Protein AF-A0A126PDF4-F1 (afdb_monomer)

Structure (mmCIF, N/CA/C/O backbone):
data_AF-A0A126PDF4-F1
#
_entry.id   AF-A0A126PDF4-F1
#
loop_
_atom_site.group_PDB
_atom_site.id
_atom_site.type_symbol
_atom_site.label_atom_id
_atom_site.label_alt_id
_atom_site.label_comp_id
_atom_site.label_asym_id
_atom_site.label_entity_id
_atom_site.label_seq_id
_atom_site.pdbx_PDB_ins_code
_atom_site.Cartn_x
_atom_site.Cartn_y
_atom_site.Cartn_z
_atom_site.occupancy
_atom_site.B_iso_or_equiv
_atom_site.auth_seq_id
_atom_site.auth_comp_id
_atom_site.auth_asym_id
_atom_site.auth_atom_id
_atom_site.pdbx_PDB_model_num
ATOM 1 N N . MET A 1 1 ? -33.274 36.317 20.689 1.00 48.06 1 MET A N 1
ATOM 2 C CA . MET A 1 1 ? -33.649 34.994 20.145 1.00 48.06 1 MET A CA 1
ATOM 3 C C . MET A 1 1 ? -32.397 34.370 19.563 1.00 48.06 1 MET A C 1
ATOM 5 O O . MET A 1 1 ? -31.814 34.944 18.656 1.00 48.06 1 MET A O 1
ATOM 9 N N . ALA A 1 2 ? -31.926 33.289 20.180 1.00 52.72 2 ALA A N 1
ATOM 10 C CA . ALA A 1 2 ? -30.727 32.568 19.777 1.00 52.72 2 ALA A CA 1
ATOM 11 C C . ALA A 1 2 ? -31.092 31.506 18.735 1.00 52.72 2 ALA A C 1
ATOM 13 O O . ALA A 1 2 ? -32.022 30.741 18.965 1.00 52.72 2 ALA A O 1
ATOM 14 N N . PHE A 1 3 ? -30.334 31.430 17.645 1.00 50.22 3 PHE A N 1
ATOM 15 C CA . PHE A 1 3 ? -30.225 30.218 16.839 1.00 50.22 3 PHE A CA 1
ATOM 16 C C . PHE A 1 3 ? -28.742 29.950 16.614 1.00 50.22 3 PHE A C 1
ATOM 18 O O . PHE A 1 3 ? -28.091 30.533 15.752 1.00 50.22 3 PHE A O 1
ATOM 25 N N . GLN A 1 4 ? -28.203 29.114 17.497 1.00 56.44 4 GLN A N 1
ATOM 26 C CA . GLN A 1 4 ? -26.900 28.488 17.347 1.00 56.44 4 GLN A CA 1
ATOM 27 C C . GLN A 1 4 ? -27.053 27.401 16.280 1.00 56.44 4 GLN A C 1
ATOM 29 O O . GLN A 1 4 ? -27.757 26.416 16.495 1.00 56.44 4 GLN A O 1
ATOM 34 N N . CYS A 1 5 ? -26.418 27.584 15.123 1.00 55.88 5 CYS A N 1
ATOM 35 C CA . CYS A 1 5 ? -26.204 26.491 14.181 1.00 55.88 5 CYS A CA 1
ATOM 36 C C . CYS A 1 5 ? -25.087 25.601 14.730 1.00 55.88 5 CYS A C 1
ATOM 38 O O . CYS A 1 5 ? -23.905 25.826 14.473 1.00 55.88 5 CYS A O 1
ATOM 40 N N . SER A 1 6 ? -25.474 24.601 15.514 1.00 55.12 6 SER A N 1
ATOM 41 C CA . SER A 1 6 ? -24.608 23.502 15.922 1.00 55.12 6 SER A CA 1
ATOM 42 C C . SER A 1 6 ? -24.348 22.600 14.713 1.00 55.12 6 SER A C 1
ATOM 44 O O . SER A 1 6 ? -25.135 21.701 14.427 1.00 55.12 6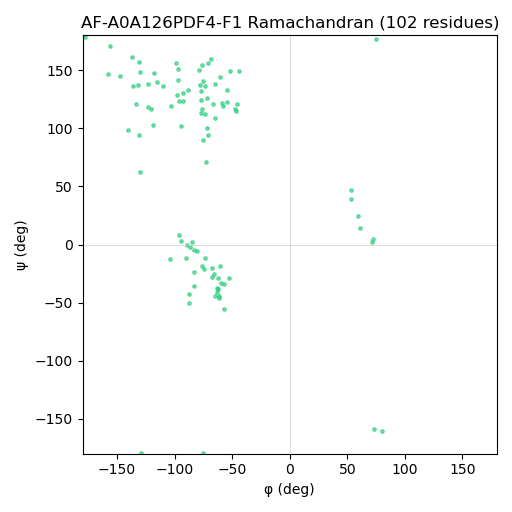 SER A O 1
ATOM 46 N N . HIS A 1 7 ? -23.249 22.828 13.990 1.00 53.94 7 HIS A N 1
ATOM 47 C CA . HIS A 1 7 ? -22.688 21.784 13.133 1.00 53.94 7 HIS A CA 1
ATOM 48 C C . HIS A 1 7 ? -22.049 20.735 14.040 1.00 53.94 7 HIS A C 1
ATOM 50 O O . HIS A 1 7 ? -20.958 20.928 14.575 1.00 53.94 7 HIS A O 1
ATOM 56 N N . ALA A 1 8 ? -22.784 19.644 14.245 1.00 49.38 8 ALA A N 1
ATOM 57 C CA . ALA A 1 8 ? -22.261 18.425 14.826 1.00 49.38 8 ALA A CA 1
ATOM 58 C C . ALA A 1 8 ? -21.042 17.957 14.018 1.00 49.38 8 ALA A C 1
ATOM 60 O O . ALA A 1 8 ? -21.057 17.945 12.785 1.00 49.38 8 ALA A O 1
ATOM 61 N N . ALA A 1 9 ? -19.985 17.614 14.748 1.00 48.56 9 ALA A N 1
ATOM 62 C CA . ALA A 1 9 ? -18.732 17.088 14.248 1.00 48.56 9 ALA A CA 1
ATOM 63 C C . ALA A 1 9 ? -18.961 15.965 13.225 1.00 48.56 9 ALA A C 1
ATOM 65 O O . ALA A 1 9 ? -19.469 14.900 13.557 1.00 48.56 9 ALA A O 1
ATOM 66 N N . SER A 1 10 ? -18.561 16.206 11.980 1.00 46.94 10 SER A N 1
ATOM 67 C CA . SER A 1 10 ? -18.133 15.131 11.090 1.00 46.94 10 SER A CA 1
ATOM 68 C C . SER A 1 10 ? -16.627 15.086 11.262 1.00 46.94 10 SER A C 1
ATOM 70 O O . SER A 1 10 ? -15.936 16.003 10.818 1.00 46.94 10 SER A O 1
ATOM 72 N N . GLU A 1 11 ? -16.143 14.121 12.036 1.00 49.78 11 GLU A N 1
ATOM 73 C CA . GLU A 1 11 ? -14.721 13.925 12.297 1.00 49.78 11 GLU A CA 1
ATOM 74 C C . GLU A 1 11 ? -13.971 13.988 10.962 1.00 49.78 11 GLU A C 1
ATOM 76 O O . GLU A 1 11 ? -14.245 13.173 10.074 1.00 49.78 11 GLU A O 1
ATOM 81 N N . PRO A 1 12 ? -13.076 14.969 10.746 1.00 54.00 12 PRO A N 1
ATOM 82 C CA . PRO A 1 12 ? -12.253 14.929 9.564 1.00 54.00 12 PRO A CA 1
ATOM 83 C C . PRO A 1 12 ? -11.382 13.688 9.727 1.00 54.00 12 PRO A C 1
ATOM 85 O O . PRO A 1 12 ? -10.479 13.659 10.565 1.00 54.00 12 PRO A O 1
ATOM 88 N N . GLY A 1 13 ? -11.663 12.658 8.921 1.00 54.69 13 GLY A N 1
ATOM 89 C CA . GLY A 1 13 ? -10.687 11.614 8.641 1.00 54.69 13 GLY A CA 1
ATOM 90 C C . GLY A 1 13 ? -9.329 12.275 8.378 1.00 54.69 13 GLY A C 1
ATOM 91 O O . GLY A 1 13 ? -9.297 13.435 7.946 1.00 54.69 13 GLY A O 1
ATOM 92 N N . PRO A 1 14 ? -8.215 11.599 8.703 1.00 56.69 14 PRO A N 1
ATOM 93 C CA . PRO A 1 14 ? -6.907 12.234 8.801 1.00 56.69 14 PRO A CA 1
ATOM 94 C C . PRO A 1 14 ? -6.670 13.148 7.595 1.00 56.69 14 PRO A C 1
ATOM 96 O O . PRO A 1 14 ? -6.784 12.716 6.447 1.00 56.69 14 PRO A O 1
ATOM 99 N N . GLN A 1 15 ? -6.443 14.441 7.860 1.00 65.00 15 GLN A N 1
ATOM 100 C CA . GLN A 1 15 ? -6.240 15.468 6.835 1.00 65.00 15 GLN A CA 1
ATOM 101 C C . GLN A 1 15 ? -4.853 15.273 6.216 1.00 65.00 15 GLN A C 1
ATOM 103 O O . GLN A 1 15 ? -3.904 16.014 6.469 1.00 65.00 15 GLN A O 1
ATOM 108 N N . CYS A 1 16 ? -4.717 14.202 5.448 1.00 68.69 16 CYS A N 1
ATOM 109 C CA . CYS A 1 16 ? -3.489 13.816 4.794 1.00 68.69 16 CYS A CA 1
ATOM 110 C C . CYS A 1 16 ? -3.278 14.708 3.569 1.00 68.69 16 CYS A C 1
ATOM 112 O O . CYS A 1 16 ? -4.121 14.755 2.676 1.00 68.69 16 CYS A O 1
ATOM 114 N N . ARG A 1 17 ? -2.128 15.384 3.481 1.00 73.62 17 ARG A N 1
ATOM 115 C CA . ARG A 1 17 ? -1.677 15.969 2.203 1.00 73.62 17 ARG A CA 1
ATOM 116 C C . ARG A 1 17 ? -1.154 14.912 1.230 1.00 73.62 17 ARG A C 1
ATOM 118 O O . ARG A 1 17 ? -1.068 15.181 0.036 1.00 73.62 17 ARG A O 1
ATOM 125 N N . ALA A 1 18 ? -0.770 13.746 1.742 1.00 77.81 18 ALA A N 1
ATOM 126 C CA . ALA A 1 18 ? -0.248 12.648 0.948 1.00 77.81 18 ALA A CA 1
ATOM 127 C C . ALA A 1 18 ? -1.372 11.963 0.159 1.00 77.81 18 ALA A C 1
ATOM 129 O O . ALA A 1 18 ? -2.453 11.707 0.687 1.00 77.81 18 ALA A O 1
ATOM 130 N N . ASN A 1 19 ? -1.101 11.667 -1.110 1.00 86.62 19 ASN A N 1
ATOM 131 C CA . ASN A 1 19 ? -2.033 11.016 -2.020 1.00 86.62 19 ASN A CA 1
ATOM 132 C C . ASN A 1 19 ? -1.390 9.737 -2.559 1.00 86.62 19 ASN A C 1
ATOM 134 O O . ASN A 1 19 ? -0.221 9.755 -2.943 1.00 86.62 19 ASN A O 1
ATOM 138 N N . ILE A 1 20 ? -2.158 8.650 -2.645 1.00 91.81 20 ILE A N 1
ATOM 139 C CA . ILE A 1 20 ? -1.702 7.375 -3.212 1.00 91.81 20 ILE A CA 1
ATOM 140 C C . ILE A 1 20 ? -1.104 7.520 -4.622 1.00 91.81 20 ILE A C 1
ATOM 142 O O . ILE A 1 20 ? -0.165 6.807 -4.965 1.00 91.81 20 ILE A O 1
ATOM 146 N N . GLN A 1 21 ? -1.551 8.510 -5.400 1.00 92.62 21 GLN A N 1
ATOM 147 C CA . GLN A 1 21 ? -0.976 8.830 -6.710 1.00 92.62 21 GLN A CA 1
ATOM 148 C C . GLN A 1 21 ? 0.516 9.195 -6.635 1.00 92.62 21 GLN A C 1
ATOM 150 O O . GLN A 1 21 ? 1.270 8.858 -7.544 1.00 92.62 21 GLN A O 1
ATOM 155 N N . THR A 1 22 ? 0.968 9.831 -5.547 1.00 92.44 22 THR A N 1
ATOM 156 C CA . THR A 1 22 ? 2.393 10.118 -5.319 1.00 92.44 22 THR A CA 1
ATOM 157 C C . THR A 1 22 ? 3.185 8.824 -5.163 1.00 92.44 22 THR A C 1
ATOM 159 O O . THR A 1 22 ? 4.219 8.671 -5.805 1.00 92.44 22 THR A O 1
ATOM 162 N N . LYS A 1 23 ? 2.667 7.853 -4.397 1.00 93.44 23 LYS A N 1
ATOM 163 C CA . LYS A 1 23 ? 3.305 6.536 -4.249 1.00 93.44 23 LYS A CA 1
ATOM 164 C C . LYS A 1 23 ? 3.369 5.789 -5.581 1.00 93.44 23 LYS A C 1
ATOM 166 O O . LYS A 1 23 ? 4.389 5.192 -5.899 1.00 93.44 23 LYS A O 1
ATOM 171 N N . ILE A 1 24 ? 2.306 5.847 -6.380 1.00 95.19 24 ILE A N 1
ATOM 172 C CA . ILE A 1 24 ? 2.281 5.226 -7.711 1.00 95.19 24 ILE A CA 1
ATOM 173 C C . ILE A 1 24 ? 3.345 5.845 -8.626 1.00 95.19 24 ILE A C 1
ATOM 175 O O . ILE A 1 24 ? 4.076 5.110 -9.285 1.00 95.19 24 ILE A O 1
ATOM 179 N N . ALA A 1 25 ? 3.489 7.172 -8.628 1.00 94.62 25 ALA A N 1
ATOM 180 C CA . ALA A 1 25 ? 4.527 7.845 -9.407 1.00 94.62 25 ALA A CA 1
ATOM 181 C C . ALA A 1 25 ? 5.947 7.445 -8.959 1.00 94.62 25 ALA A C 1
ATOM 183 O O . ALA A 1 25 ? 6.820 7.235 -9.800 1.00 94.62 25 ALA A O 1
ATOM 184 N N . GLU A 1 26 ? 6.175 7.278 -7.651 1.00 93.12 26 GLU A N 1
ATOM 185 C CA . GLU A 1 26 ? 7.443 6.758 -7.121 1.00 93.12 26 GLU A CA 1
ATOM 186 C C . GLU A 1 26 ? 7.722 5.334 -7.622 1.00 93.12 26 GLU A C 1
ATOM 188 O O . GLU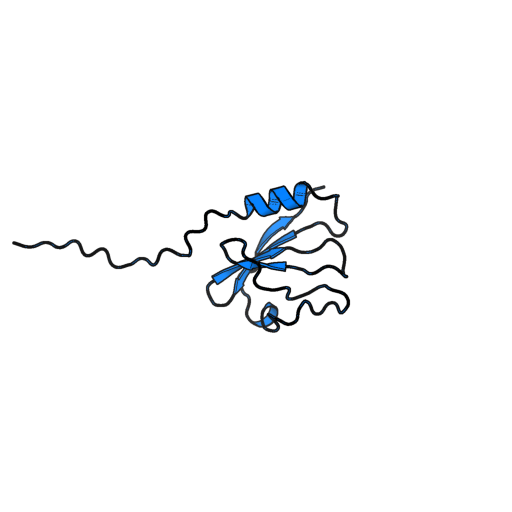 A 1 26 ? 8.822 5.059 -8.093 1.00 93.12 26 GLU A O 1
ATOM 193 N N . LEU A 1 27 ? 6.723 4.443 -7.588 1.00 93.31 27 LEU A N 1
ATOM 194 C CA . LEU A 1 27 ? 6.853 3.069 -8.090 1.00 93.31 27 LEU A CA 1
ATOM 195 C C . LEU A 1 27 ? 7.127 3.032 -9.600 1.00 93.31 27 LEU A C 1
ATOM 197 O O . LEU A 1 27 ? 7.936 2.234 -10.066 1.00 93.31 27 LEU A O 1
ATOM 201 N N . GLN A 1 28 ? 6.514 3.930 -10.371 1.00 93.75 28 GLN A N 1
ATOM 202 C CA . GLN A 1 28 ? 6.771 4.064 -11.808 1.00 93.75 28 GLN A CA 1
ATOM 203 C C . GLN A 1 28 ? 8.185 4.568 -12.121 1.00 93.75 28 GLN A C 1
ATOM 205 O O . GLN A 1 28 ? 8.723 4.252 -13.182 1.00 93.75 28 GLN A O 1
ATOM 210 N N . ALA A 1 29 ? 8.800 5.335 -11.221 1.00 94.12 29 ALA A N 1
ATOM 211 C CA . ALA A 1 29 ? 10.184 5.775 -11.371 1.00 94.12 29 ALA A CA 1
ATOM 212 C C . ALA A 1 29 ? 11.198 4.661 -11.054 1.00 94.12 29 ALA A C 1
ATOM 214 O O . ALA A 1 29 ? 12.354 4.751 -11.473 1.00 94.12 29 ALA A O 1
ATOM 215 N N . LEU A 1 30 ? 10.781 3.601 -10.352 1.00 91.12 30 LEU A N 1
ATOM 216 C CA . LEU A 1 30 ? 11.617 2.425 -10.127 1.00 91.12 30 LEU A CA 1
ATOM 217 C C . LEU A 1 30 ? 11.790 1.609 -11.422 1.00 91.12 30 LEU A C 1
ATOM 219 O O . LEU A 1 30 ? 10.932 1.659 -12.319 1.00 91.12 30 LEU A O 1
ATOM 223 N N . PRO A 1 31 ? 12.880 0.822 -11.524 1.00 91.12 31 PRO A N 1
ATOM 224 C CA . PRO A 1 31 ? 13.029 -0.183 -12.570 1.00 91.12 31 PRO A CA 1
ATOM 225 C C . PRO A 1 31 ? 11.811 -1.106 -12.635 1.00 91.12 31 PRO A C 1
ATOM 227 O O . PRO A 1 31 ? 11.179 -1.377 -11.616 1.00 91.12 31 PRO A O 1
ATOM 230 N N . LYS A 1 32 ? 11.495 -1.614 -13.830 1.00 90.44 32 LYS A N 1
ATOM 231 C CA . LYS A 1 32 ? 10.387 -2.556 -14.018 1.00 90.44 32 LYS A CA 1
ATOM 232 C C . LYS A 1 32 ? 10.542 -3.757 -13.077 1.00 90.44 32 LYS A C 1
ATOM 234 O O . LYS A 1 32 ? 11.546 -4.465 -13.134 1.00 90.44 32 LYS A O 1
ATOM 239 N N . GLY A 1 33 ? 9.529 -3.983 -12.244 1.00 87.06 33 GLY A N 1
ATOM 240 C CA . GLY A 1 33 ? 9.456 -5.133 -11.351 1.00 87.06 33 GLY A CA 1
ATOM 241 C C . GLY A 1 33 ? 9.020 -6.412 -12.069 1.00 87.06 33 GLY A C 1
ATOM 242 O O . GLY A 1 33 ? 8.253 -6.360 -13.032 1.00 87.06 33 GLY A O 1
ATOM 243 N N . ASN A 1 34 ? 9.485 -7.566 -11.584 1.00 87.00 34 ASN A N 1
ATOM 244 C CA . ASN A 1 34 ? 8.940 -8.872 -11.948 1.00 87.00 34 ASN A CA 1
ATOM 245 C C . ASN A 1 34 ? 8.891 -9.789 -10.706 1.00 87.00 34 ASN A C 1
ATOM 247 O O . ASN A 1 34 ? 9.919 -10.384 -10.382 1.00 87.00 34 ASN A O 1
ATOM 251 N N . PRO A 1 35 ? 7.733 -9.928 -10.031 1.00 87.88 35 PRO A N 1
ATOM 252 C CA . PRO A 1 35 ? 6.398 -9.479 -10.449 1.00 87.88 35 PRO A CA 1
ATOM 253 C C . PRO A 1 35 ? 6.218 -7.951 -10.488 1.00 87.88 35 PRO A C 1
ATOM 255 O O . PRO A 1 35 ? 6.982 -7.195 -9.889 1.00 87.88 35 PRO A O 1
ATOM 258 N N . ALA A 1 36 ? 5.209 -7.50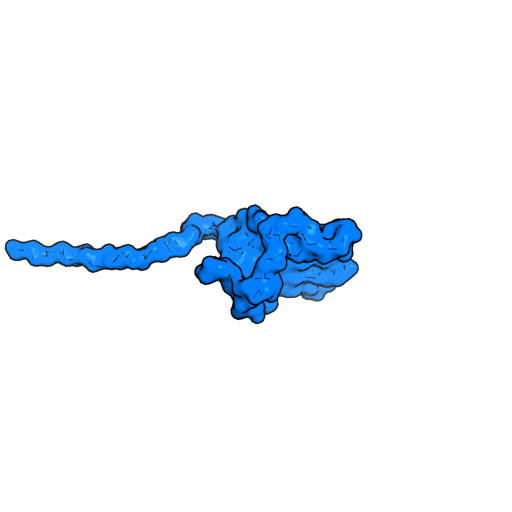0 -11.241 1.00 93.38 36 ALA A N 1
ATOM 259 C CA . ALA A 1 36 ? 4.853 -6.086 -11.344 1.00 93.38 36 ALA A CA 1
ATOM 260 C C . ALA A 1 36 ? 4.454 -5.519 -9.973 1.00 93.38 36 ALA A C 1
ATOM 262 O O . ALA A 1 36 ? 3.805 -6.206 -9.183 1.00 93.38 36 ALA A O 1
ATOM 263 N N . TYR A 1 37 ? 4.799 -4.256 -9.716 1.00 94.94 37 TYR A N 1
ATOM 264 C CA . TYR A 1 37 ? 4.348 -3.565 -8.511 1.00 94.94 37 TYR A CA 1
ATOM 265 C C . TYR A 1 37 ? 2.830 -3.399 -8.532 1.00 94.94 37 TYR A C 1
ATOM 267 O O . TYR A 1 37 ? 2.241 -3.038 -9.553 1.00 94.94 37 TYR A O 1
ATOM 275 N N . GLU A 1 38 ? 2.198 -3.617 -7.389 1.00 96.25 38 GLU A N 1
ATOM 276 C CA . GLU A 1 38 ? 0.766 -3.445 -7.208 1.00 96.25 38 GLU A CA 1
ATOM 277 C C . GLU A 1 38 ? 0.494 -2.596 -5.977 1.00 96.25 38 GLU A C 1
ATOM 279 O O . GLU A 1 38 ? 1.216 -2.634 -4.981 1.00 96.25 38 GLU A O 1
ATOM 284 N N . VAL A 1 39 ? -0.594 -1.843 -6.048 1.00 97.06 39 VAL A N 1
ATOM 285 C CA . VAL A 1 39 ? -1.149 -1.089 -4.936 1.00 97.06 39 VAL A CA 1
ATOM 286 C C . VAL A 1 39 ? -2.558 -1.602 -4.712 1.00 97.06 39 VAL A C 1
ATOM 288 O O . VAL A 1 39 ? -3.441 -1.464 -5.564 1.00 97.06 39 VAL A O 1
ATOM 291 N N . TRP A 1 40 ? -2.768 -2.182 -3.542 1.00 97.50 40 TRP A N 1
ATOM 292 C CA . TRP A 1 40 ? -4.045 -2.707 -3.098 1.00 97.50 40 TRP A CA 1
ATOM 293 C C . TRP A 1 40 ? -4.587 -1.839 -1.972 1.00 97.50 40 TRP A C 1
ATOM 295 O O . TRP A 1 40 ? -3.859 -1.475 -1.057 1.00 97.50 40 TRP A O 1
ATOM 305 N N . GLN A 1 41 ? -5.870 -1.519 -2.016 1.00 97.00 41 GLN A N 1
ATOM 306 C CA . GLN A 1 41 ? -6.583 -0.872 -0.926 1.00 97.00 41 GLN A CA 1
ATOM 307 C C . GLN A 1 41 ? -7.309 -1.925 -0.098 1.00 97.00 41 GLN A C 1
ATOM 309 O O . GLN A 1 41 ? -7.877 -2.866 -0.652 1.00 97.00 41 GLN A O 1
ATOM 314 N N . TYR A 1 42 ? -7.312 -1.726 1.214 1.00 97.06 42 TYR A N 1
ATOM 315 C CA . TYR A 1 42 ? -8.092 -2.505 2.165 1.00 97.06 42 TYR A CA 1
ATOM 316 C C . TYR A 1 42 ? -8.732 -1.575 3.195 1.00 97.06 42 TYR A C 1
ATOM 318 O O . TYR A 1 42 ? -8.263 -0.455 3.423 1.00 97.06 42 TYR A O 1
ATOM 326 N N . THR A 1 43 ? -9.751 -2.084 3.873 1.00 96.00 43 THR A N 1
ATOM 327 C CA . THR A 1 43 ? -10.196 -1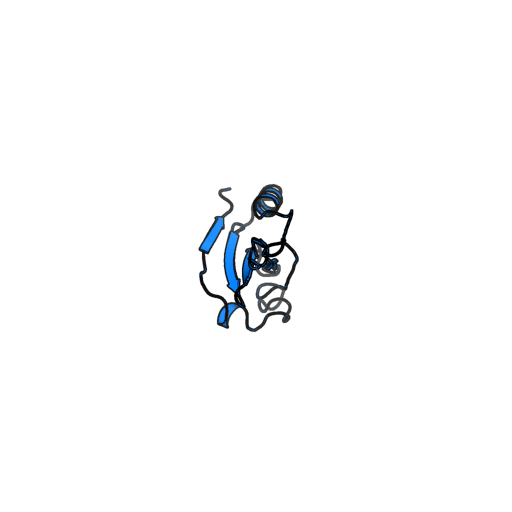.571 5.168 1.00 96.00 43 THR A CA 1
ATOM 328 C C . THR A 1 43 ? -9.559 -2.430 6.254 1.00 96.00 43 THR A C 1
ATOM 330 O O . THR A 1 43 ? -9.715 -3.647 6.255 1.00 96.00 43 THR A O 1
ATOM 333 N N . PHE A 1 44 ? -8.818 -1.833 7.182 1.00 95.25 44 PHE A N 1
ATOM 334 C CA . PHE A 1 44 ? -8.221 -2.524 8.323 1.00 95.25 44 PHE A CA 1
ATOM 335 C C . PHE A 1 44 ? -8.477 -1.703 9.582 1.00 95.25 44 PHE A C 1
ATOM 337 O O . PHE A 1 44 ? -8.075 -0.545 9.649 1.00 95.25 44 PHE A O 1
ATOM 344 N N . ARG A 1 45 ? -9.152 -2.299 10.576 1.00 92.38 45 ARG A N 1
ATOM 345 C CA . ARG A 1 45 ? -9.568 -1.611 11.818 1.00 92.38 45 ARG A CA 1
ATOM 346 C C . ARG A 1 45 ? -10.360 -0.324 11.540 1.00 92.38 45 ARG A C 1
ATOM 348 O O . ARG A 1 45 ? -10.031 0.728 12.076 1.00 92.38 45 ARG A O 1
ATOM 355 N N . ASP A 1 46 ? -11.334 -0.413 10.632 1.00 90.94 46 ASP A N 1
ATOM 356 C CA . ASP A 1 46 ? -12.179 0.711 10.192 1.00 90.94 46 ASP A CA 1
ATOM 357 C C . ASP A 1 46 ? -11.407 1.876 9.540 1.00 90.94 46 ASP A C 1
ATOM 359 O O . ASP A 1 46 ? -11.941 2.965 9.331 1.00 90.94 46 ASP A O 1
ATOM 363 N N . GLN A 1 47 ? -10.144 1.648 9.166 1.00 91.69 47 GLN A N 1
ATOM 364 C CA . GLN A 1 47 ? -9.307 2.620 8.478 1.00 91.69 47 GLN A CA 1
ATOM 365 C C . GLN A 1 47 ? -8.947 2.132 7.081 1.00 91.69 47 GLN A C 1
ATOM 367 O O . GLN A 1 47 ? -8.623 0.965 6.859 1.00 91.69 47 GLN A O 1
ATOM 372 N N . LYS A 1 48 ? -8.956 3.060 6.126 1.00 93.81 48 LYS A N 1
ATOM 373 C CA . LYS A 1 48 ? -8.457 2.804 4.778 1.00 93.81 48 LYS A CA 1
ATOM 374 C C . LYS A 1 48 ? -6.934 2.703 4.805 1.00 93.81 48 LYS A C 1
ATOM 376 O O . LYS A 1 48 ? -6.261 3.636 5.248 1.00 93.81 48 LYS A O 1
ATOM 381 N N . VAL A 1 49 ? -6.410 1.601 4.285 1.00 95.81 49 VAL A N 1
ATOM 382 C CA . VAL A 1 49 ? -4.974 1.317 4.198 1.00 95.81 49 VAL A CA 1
ATOM 383 C C . VAL A 1 49 ? -4.603 0.866 2.789 1.00 95.81 49 VAL A C 1
ATOM 385 O O . VAL A 1 49 ? -5.446 0.372 2.036 1.00 95.81 49 VAL A O 1
ATOM 388 N N . TYR A 1 50 ? -3.334 1.037 2.436 1.00 97.00 50 TYR A N 1
ATOM 389 C CA . TYR A 1 50 ? -2.788 0.696 1.129 1.00 97.00 50 TYR A CA 1
ATOM 390 C C . TYR A 1 50 ? -1.620 -0.273 1.283 1.00 97.00 50 TYR A C 1
ATOM 392 O O . TYR A 1 50 ? -0.615 0.063 1.897 1.00 97.00 50 TYR A O 1
ATOM 400 N N . LEU A 1 51 ? -1.738 -1.471 0.723 1.00 97.12 51 LEU A N 1
ATOM 401 C CA . LEU A 1 51 ? -0.650 -2.437 0.629 1.00 97.12 51 LEU A CA 1
ATOM 402 C C . LEU A 1 51 ? 0.068 -2.246 -0.706 1.00 97.12 51 LEU A C 1
ATOM 404 O O . LEU A 1 51 ? -0.557 -2.332 -1.764 1.00 97.12 51 LEU A O 1
ATOM 408 N N . VAL A 1 52 ? 1.372 -2.011 -0.651 1.00 96.31 52 VAL A N 1
ATOM 409 C CA . VAL A 1 52 ? 2.243 -1.955 -1.826 1.00 96.31 52 VAL A CA 1
ATOM 410 C C . VAL A 1 52 ? 3.032 -3.253 -1.897 1.00 96.31 52 VAL A C 1
ATOM 412 O O . VAL A 1 52 ? 3.785 -3.56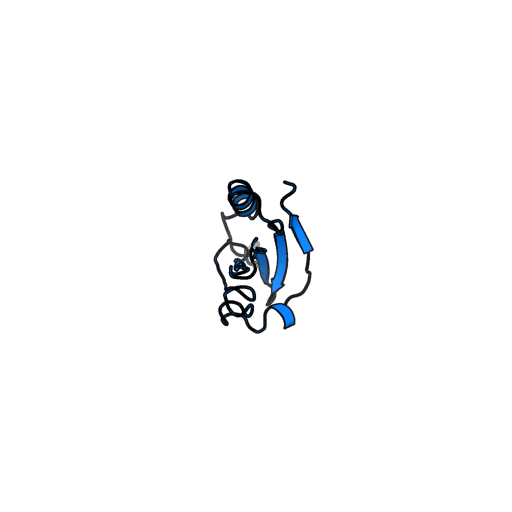5 -0.971 1.00 96.31 52 VAL A O 1
ATOM 415 N N . THR A 1 53 ? 2.853 -4.009 -2.978 1.00 93.69 53 THR A N 1
ATOM 416 C CA . THR A 1 53 ? 3.597 -5.255 -3.195 1.00 93.69 53 THR A CA 1
ATOM 417 C C . THR A 1 53 ? 5.021 -4.957 -3.645 1.00 93.69 53 THR A C 1
ATOM 419 O O . THR A 1 53 ? 5.310 -3.899 -4.215 1.00 93.69 53 THR A O 1
ATOM 422 N N . ALA A 1 54 ? 5.927 -5.894 -3.382 1.00 87.25 54 ALA A N 1
ATOM 423 C CA . ALA A 1 54 ? 7.302 -5.804 -3.841 1.00 87.25 54 ALA A CA 1
ATOM 424 C C . ALA A 1 54 ? 7.524 -6.644 -5.104 1.00 87.25 54 ALA A C 1
ATOM 426 O O . ALA A 1 54 ? 6.824 -7.620 -5.365 1.00 87.25 54 ALA A O 1
ATOM 427 N N . SER A 1 55 ? 8.543 -6.278 -5.878 1.00 84.81 55 SER A N 1
ATOM 428 C CA . SER A 1 55 ? 8.928 -6.988 -7.100 1.00 84.81 55 SER A CA 1
ATOM 429 C C . SER A 1 55 ? 9.848 -8.185 -6.857 1.00 84.81 55 SER A C 1
ATOM 431 O O . SER A 1 55 ? 10.265 -8.825 -7.816 1.00 84.81 55 SER A O 1
ATOM 433 N N . CYS A 1 56 ? 10.180 -8.496 -5.601 1.00 80.56 56 CYS A N 1
ATOM 434 C CA . CYS A 1 56 ? 10.966 -9.668 -5.229 1.00 80.56 56 CYS A CA 1
ATOM 435 C C . CYS A 1 56 ? 10.527 -10.203 -3.860 1.00 80.56 56 CYS A C 1
ATOM 437 O O . CYS A 1 56 ? 10.168 -9.427 -2.975 1.00 80.56 56 CYS A O 1
ATOM 439 N N . CYS A 1 57 ? 10.555 -11.524 -3.688 1.00 71.06 57 CYS A N 1
ATOM 440 C CA . CYS A 1 57 ? 9.999 -12.220 -2.521 1.00 71.06 57 CYS A CA 1
ATOM 441 C C . CYS A 1 57 ? 10.735 -11.910 -1.202 1.00 71.06 57 CYS A C 1
ATOM 443 O O . CYS A 1 57 ? 10.153 -12.032 -0.130 1.00 71.06 57 CYS A O 1
ATOM 445 N N . ASP A 1 58 ? 12.007 -11.520 -1.281 1.00 81.62 58 ASP A N 1
ATOM 446 C CA . ASP A 1 58 ? 12.868 -11.123 -0.160 1.00 81.62 58 ASP A CA 1
ATOM 447 C C . ASP A 1 58 ? 12.685 -9.654 0.257 1.00 81.62 58 ASP A C 1
ATOM 449 O O . ASP A 1 58 ? 13.255 -9.219 1.258 1.00 81.62 58 ASP A O 1
ATOM 453 N N . GLN A 1 59 ? 11.869 -8.891 -0.474 1.00 90.50 59 GLN A N 1
ATOM 454 C CA . GLN A 1 59 ? 11.500 -7.522 -0.128 1.00 90.50 59 GLN A CA 1
ATOM 455 C C . GLN A 1 59 ? 10.150 -7.492 0.584 1.00 90.50 59 GLN A C 1
ATOM 457 O O . GLN A 1 59 ? 9.292 -8.344 0.373 1.00 90.50 59 GLN A O 1
ATOM 462 N N . TYR A 1 60 ? 9.966 -6.504 1.453 1.00 93.62 60 TYR A N 1
ATOM 463 C CA . TYR A 1 60 ? 8.741 -6.356 2.226 1.00 93.62 60 TYR A CA 1
ATOM 464 C C . TYR A 1 60 ? 7.594 -5.782 1.395 1.00 93.62 60 TYR A C 1
ATOM 466 O O . TYR A 1 60 ? 7.733 -4.728 0.771 1.00 93.62 60 TYR A O 1
ATOM 474 N N . GLU A 1 61 ? 6.426 -6.417 1.478 1.00 94.00 61 GLU A N 1
ATOM 475 C CA . GLU A 1 61 ? 5.171 -5.804 1.049 1.00 94.00 61 GLU A CA 1
ATOM 476 C C . GLU A 1 61 ? 4.749 -4.815 2.130 1.00 94.00 61 GLU A C 1
A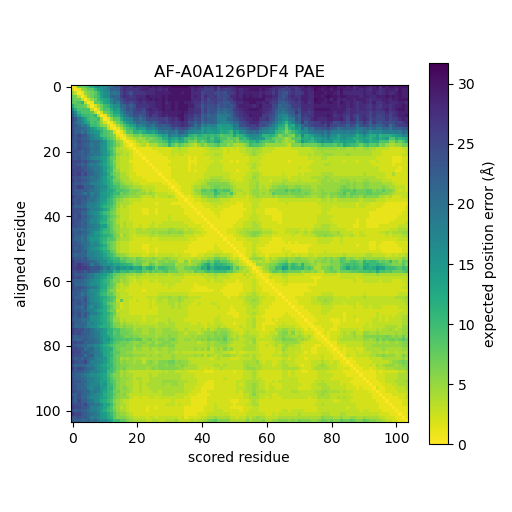TOM 478 O O . GLU A 1 61 ? 4.475 -5.209 3.261 1.00 94.00 61 GLU A O 1
ATOM 483 N N . THR A 1 62 ? 4.756 -3.520 1.822 1.00 95.69 62 THR A N 1
ATOM 484 C CA . THR A 1 62 ? 4.613 -2.480 2.848 1.00 95.69 62 THR A CA 1
ATOM 485 C C . THR A 1 62 ? 3.175 -1.993 2.922 1.00 95.69 62 THR A C 1
ATOM 487 O O . THR A 1 62 ? 2.582 -1.606 1.914 1.00 95.69 62 THR A O 1
ATOM 490 N N . LEU A 1 63 ? 2.619 -1.989 4.131 1.00 96.38 63 LEU A N 1
ATOM 491 C CA . LEU A 1 63 ? 1.303 -1.453 4.435 1.00 96.38 63 LEU A CA 1
ATOM 492 C C . LEU A 1 63 ? 1.416 0.003 4.876 1.00 96.38 63 LEU A C 1
ATOM 494 O O . LEU A 1 63 ? 2.172 0.341 5.789 1.00 96.38 63 LEU A O 1
ATOM 498 N N . TYR A 1 64 ? 0.605 0.846 4.258 1.00 95.69 64 TYR A N 1
ATOM 499 C CA . TYR A 1 64 ? 0.523 2.268 4.520 1.00 95.69 64 TYR A CA 1
ATOM 500 C C . TYR A 1 64 ? -0.863 2.654 5.027 1.00 95.69 64 TYR A C 1
ATOM 502 O O . TYR A 1 64 ? -1.866 2.075 4.610 1.00 95.69 64 TYR A O 1
ATOM 510 N N . ASP A 1 65 ? -0.937 3.663 5.886 1.00 93.62 65 ASP A N 1
ATOM 511 C CA . ASP A 1 65 ? -2.211 4.299 6.222 1.00 93.62 65 ASP A CA 1
ATOM 512 C C . ASP A 1 65 ? -2.708 5.225 5.090 1.00 93.62 65 ASP A C 1
ATOM 514 O O . ASP A 1 65 ? -2.068 5.398 4.046 1.00 93.62 65 ASP A O 1
ATOM 518 N N . ALA A 1 66 ? -3.861 5.863 5.303 1.00 90.44 66 ALA A N 1
ATOM 519 C CA . ALA A 1 66 ? -4.423 6.839 4.368 1.00 90.44 66 ALA A CA 1
ATOM 520 C C . ALA A 1 66 ? -3.516 8.064 4.110 1.00 90.44 66 ALA A C 1
ATOM 522 O O . ALA A 1 66 ? -3.707 8.758 3.113 1.00 90.44 66 ALA A O 1
ATOM 523 N N . CYS A 1 67 ? -2.542 8.319 4.986 1.00 91.19 67 CYS A N 1
ATOM 524 C CA . CYS A 1 67 ? -1.549 9.387 4.895 1.00 91.19 67 CYS A CA 1
ATOM 525 C C . CYS A 1 67 ? -0.216 8.924 4.288 1.00 91.19 67 CYS A C 1
ATOM 527 O O . CYS A 1 67 ? 0.739 9.698 4.284 1.00 91.19 67 CYS A O 1
ATOM 529 N N . LEU A 1 68 ? -0.137 7.701 3.758 1.00 92.62 68 LEU A N 1
ATOM 530 C CA . LEU A 1 68 ? 1.105 7.091 3.280 1.00 92.62 68 LEU A CA 1
ATOM 531 C C . LEU A 1 68 ? 2.199 6.960 4.355 1.00 92.62 68 LEU A C 1
ATOM 533 O O . LEU A 1 68 ? 3.380 6.851 4.017 1.00 92.62 68 LEU A O 1
ATOM 537 N N . ASN A 1 69 ? 1.834 6.912 5.640 1.00 93.25 69 ASN A N 1
ATOM 538 C CA . ASN A 1 69 ? 2.767 6.509 6.688 1.00 93.25 69 ASN A CA 1
ATOM 539 C C . ASN A 1 69 ? 2.901 4.990 6.688 1.00 93.25 69 ASN A C 1
ATOM 541 O O . ASN A 1 69 ? 1.901 4.277 6.601 1.00 93.25 69 ASN A O 1
ATOM 545 N N . VAL A 1 70 ? 4.130 4.492 6.824 1.00 94.50 70 VAL A N 1
ATOM 546 C CA . VAL A 1 70 ? 4.384 3.054 6.959 1.00 94.50 70 VAL A CA 1
ATOM 547 C C . VAL A 1 70 ? 3.804 2.567 8.284 1.00 94.50 70 VAL A C 1
ATOM 549 O O . VAL A 1 70 ? 4.215 3.022 9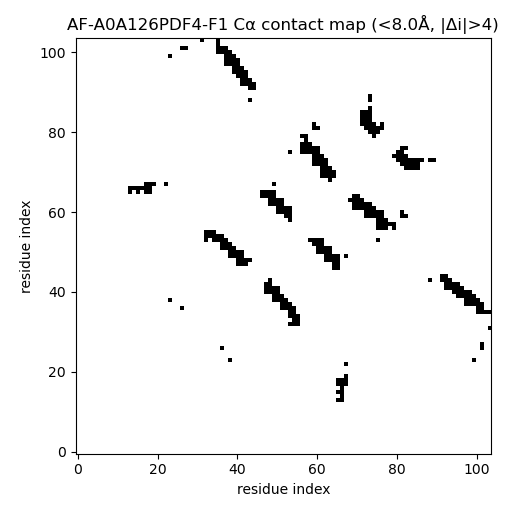.351 1.00 94.50 70 VAL A O 1
ATOM 552 N N . LEU A 1 71 ? 2.878 1.616 8.213 1.00 94.56 71 LEU A N 1
ATOM 553 C CA . LEU A 1 71 ? 2.340 0.926 9.381 1.00 94.56 71 LEU A CA 1
ATOM 554 C C . LEU A 1 71 ? 3.208 -0.284 9.739 1.00 94.56 71 LEU A C 1
ATOM 556 O O . LEU A 1 71 ? 3.596 -0.454 10.897 1.00 94.56 71 LEU A O 1
ATOM 560 N N . CYS A 1 72 ? 3.495 -1.126 8.744 1.00 95.81 72 CYS A N 1
ATOM 561 C CA . CYS A 1 72 ? 4.176 -2.413 8.897 1.00 95.81 72 CYS A CA 1
ATOM 562 C C . CYS A 1 72 ? 4.383 -3.091 7.539 1.00 95.81 72 CYS A C 1
ATOM 564 O O . CYS A 1 72 ? 3.906 -2.599 6.517 1.00 95.81 72 CYS A O 1
ATOM 566 N N . ALA A 1 73 ? 5.018 -4.257 7.546 1.00 95.88 73 ALA A N 1
ATOM 567 C CA . ALA A 1 73 ? 5.072 -5.173 6.418 1.00 95.88 73 ALA A CA 1
ATOM 568 C C . ALA A 1 73 ? 4.418 -6.510 6.793 1.00 95.88 73 ALA A C 1
ATOM 570 O O . ALA A 1 73 ? 5.032 -7.296 7.510 1.00 95.88 73 ALA A O 1
ATOM 571 N N . PRO A 1 74 ? 3.180 -6.801 6.358 1.00 94.06 74 PRO A N 1
ATOM 572 C CA . PRO A 1 74 ? 2.512 -8.053 6.716 1.00 94.06 74 PRO A CA 1
ATOM 573 C C . PRO A 1 74 ? 3.069 -9.291 5.989 1.00 94.06 74 PRO A C 1
ATOM 575 O O . PRO A 1 74 ? 2.715 -10.408 6.354 1.00 94.06 74 PRO A O 1
ATOM 578 N N . SER A 1 75 ? 3.901 -9.109 4.958 1.00 92.06 75 SER A N 1
ATOM 579 C CA . SER A 1 75 ? 4.420 -10.175 4.094 1.00 92.06 75 SER A CA 1
ATOM 580 C C . SER A 1 75 ? 5.742 -9.761 3.434 1.00 92.06 75 SER A C 1
ATOM 582 O O . SER A 1 75 ? 6.177 -8.606 3.528 1.00 92.06 75 SER A O 1
ATOM 584 N N . GLY A 1 76 ? 6.396 -10.721 2.785 1.00 90.19 76 GLY A N 1
ATOM 585 C CA . GLY A 1 76 ? 7.704 -10.558 2.163 1.00 90.19 76 GLY A CA 1
ATOM 586 C C . GLY A 1 76 ? 8.850 -10.650 3.169 1.00 90.19 76 GLY A C 1
ATOM 587 O O . GLY A 1 76 ? 8.695 -11.190 4.270 1.00 90.19 76 GLY A O 1
ATOM 588 N N . GLY A 1 77 ? 10.017 -10.133 2.793 1.00 89.06 77 GLY A N 1
ATOM 589 C CA . GLY A 1 77 ? 11.242 -10.307 3.575 1.00 89.06 77 GLY A CA 1
ATOM 590 C C . GLY A 1 77 ? 11.835 -11.713 3.441 1.00 89.06 77 GLY A C 1
ATOM 591 O O . GLY A 1 77 ? 11.260 -12.599 2.816 1.00 89.06 77 GLY A O 1
ATOM 592 N N . LEU A 1 78 ? 12.990 -11.951 4.070 1.00 87.56 78 LEU A N 1
ATOM 593 C CA . LEU A 1 78 ? 13.736 -13.213 3.927 1.00 87.56 78 LEU A CA 1
ATOM 594 C C . LEU A 1 78 ? 12.932 -14.467 4.310 1.00 87.56 78 LEU A C 1
ATOM 596 O O . LEU A 1 78 ? 13.133 -15.527 3.725 1.00 87.56 78 LEU A O 1
ATOM 600 N N . SER A 1 79 ? 12.039 -14.361 5.298 1.00 88.81 79 SER A N 1
ATOM 601 C CA . SER A 1 79 ? 11.173 -15.464 5.734 1.00 88.81 79 SER A CA 1
ATOM 602 C C . SER A 1 79 ? 9.832 -15.519 4.996 1.00 88.81 79 SER A C 1
ATOM 604 O O . SER A 1 79 ? 9.093 -16.487 5.170 1.00 88.81 79 SER A O 1
ATOM 606 N N . GLY A 1 80 ? 9.479 -14.480 4.230 1.00 87.81 80 GLY A N 1
ATOM 607 C CA . GLY A 1 80 ? 8.147 -14.294 3.650 1.00 87.81 80 GLY A CA 1
ATOM 608 C C . GLY A 1 80 ? 7.052 -13.922 4.661 1.00 87.81 80 GLY A C 1
ATOM 609 O O . GLY A 1 80 ? 5.894 -13.796 4.276 1.00 87.81 80 GLY A O 1
ATOM 610 N N . GLN A 1 81 ? 7.384 -13.757 5.946 1.00 89.62 81 GLN A N 1
ATOM 611 C CA . GLN A 1 81 ? 6.416 -13.485 7.022 1.00 89.62 81 GLN A CA 1
ATOM 612 C C . GLN A 1 81 ? 6.243 -11.991 7.326 1.00 89.62 81 GLN A C 1
ATOM 614 O O . GLN A 1 81 ? 5.529 -11.629 8.263 1.00 89.62 81 GLN A O 1
ATOM 619 N N . GLY A 1 82 ? 6.910 -11.122 6.564 1.00 92.25 82 GLY A N 1
ATOM 620 C CA . GLY A 1 82 ? 6.918 -9.697 6.836 1.00 92.25 82 GLY A CA 1
ATOM 621 C C . GLY A 1 82 ? 7.765 -9.323 8.056 1.00 92.25 82 GLY A C 1
ATOM 622 O O . GLY A 1 82 ? 8.659 -10.058 8.474 1.00 92.25 82 GLY A O 1
ATOM 623 N N . ASP A 1 83 ? 7.493 -8.151 8.624 1.00 93.12 83 ASP A N 1
ATOM 624 C CA . ASP A 1 83 ? 8.230 -7.578 9.758 1.00 93.12 83 ASP A CA 1
ATOM 625 C C . ASP A 1 83 ? 7.669 -7.980 11.135 1.00 93.12 83 ASP A C 1
ATOM 627 O O . ASP A 1 83 ? 8.184 -7.553 12.170 1.00 93.12 83 ASP A O 1
ATOM 631 N N . GLY A 1 84 ? 6.591 -8.771 11.162 1.00 92.25 84 GLY A N 1
ATOM 632 C CA . GLY A 1 84 ? 5.939 -9.243 12.384 1.00 92.25 84 GLY A CA 1
ATOM 633 C C . GLY A 1 84 ? 5.140 -8.184 13.156 1.00 92.25 84 GLY A C 1
ATOM 634 O O . GLY A 1 84 ? 4.621 -8.488 14.229 1.00 92.25 84 GLY A O 1
ATOM 635 N N . ARG A 1 85 ? 4.994 -6.953 12.645 1.00 94.81 85 ARG A N 1
ATOM 636 C CA . ARG A 1 85 ? 4.276 -5.868 13.349 1.00 94.81 85 ARG A CA 1
ATOM 637 C C . ARG A 1 85 ? 2.760 -5.926 13.158 1.00 94.81 85 ARG A C 1
ATOM 639 O O . ARG A 1 85 ? 2.021 -5.417 13.999 1.00 94.81 85 ARG A O 1
ATOM 646 N N . CYS A 1 86 ? 2.295 -6.553 12.077 1.00 93.06 86 CYS A N 1
ATOM 647 C CA . CYS A 1 86 ? 0.872 -6.683 11.744 1.00 93.06 86 CYS A CA 1
ATOM 648 C C . CYS A 1 86 ? 0.461 -8.131 11.420 1.00 93.06 86 CYS A C 1
ATOM 650 O O . CYS A 1 86 ? -0.021 -8.392 10.316 1.00 93.06 86 CYS A O 1
ATOM 652 N N . PRO A 1 87 ? 0.585 -9.075 12.372 1.00 91.31 87 PRO A N 1
ATOM 653 C CA . PRO A 1 87 ? 0.257 -10.486 12.128 1.00 91.31 87 PRO A CA 1
ATOM 654 C C . PRO A 1 87 ? -1.223 -10.700 11.776 1.00 91.31 87 PRO A C 1
ATOM 656 O O . PRO A 1 87 ? -1.577 -11.589 11.009 1.00 91.31 87 PRO A O 1
ATOM 659 N N . GLU A 1 88 ? -2.097 -9.832 12.285 1.00 92.81 88 GLU A N 1
ATOM 660 C CA . GLU A 1 88 ? -3.544 -9.938 12.098 1.00 92.81 88 GLU A CA 1
ATOM 661 C C . GLU A 1 88 ? -4.051 -9.281 10.803 1.00 92.81 88 GLU A C 1
ATOM 663 O O . GLU A 1 88 ? -5.255 -9.308 10.545 1.00 92.81 88 GLU A O 1
ATOM 668 N N . PHE A 1 89 ? -3.178 -8.656 9.999 1.00 95.31 89 PHE A N 1
ATOM 669 C CA . PHE A 1 89 ? -3.596 -7.846 8.850 1.00 95.31 89 PHE A CA 1
ATOM 670 C C . PHE A 1 89 ? -4.449 -8.635 7.855 1.00 95.31 89 PHE A C 1
ATOM 672 O O . PHE A 1 89 ? -5.585 -8.252 7.585 1.00 95.31 89 PHE A O 1
ATOM 679 N N . TYR A 1 90 ? -3.954 -9.769 7.357 1.00 93.50 90 TYR A N 1
ATOM 680 C CA . TYR A 1 90 ? -4.697 -10.576 6.383 1.00 93.50 90 TYR A CA 1
ATOM 681 C C . TYR A 1 90 ? -5.961 -11.223 6.964 1.00 93.50 90 TYR A C 1
ATOM 683 O O . TYR A 1 90 ? -6.858 -11.578 6.208 1.00 93.50 90 TYR A O 1
ATOM 691 N N . ARG A 1 91 ? -6.057 -11.365 8.294 1.00 95.19 91 ARG A N 1
ATOM 692 C CA . ARG A 1 91 ? -7.236 -11.936 8.960 1.00 95.19 91 ARG A CA 1
ATOM 693 C C . ARG A 1 91 ? -8.346 -10.907 9.175 1.00 95.19 91 ARG A C 1
ATOM 695 O O . ARG A 1 91 ? -9.517 -11.265 9.138 1.00 95.19 91 ARG A O 1
ATOM 702 N N . LEU A 1 92 ? -7.977 -9.660 9.465 1.00 95.88 92 LEU A N 1
ATOM 703 C CA . LEU A 1 92 ? -8.914 -8.595 9.838 1.00 95.88 92 LEU A CA 1
ATOM 704 C C . LEU A 1 92 ? -9.181 -7.584 8.719 1.00 95.88 92 LEU A C 1
ATOM 706 O O . LEU A 1 92 ? -10.081 -6.762 8.868 1.00 95.88 92 LEU A O 1
ATOM 710 N N . SER A 1 93 ? -8.389 -7.587 7.646 1.00 95.88 93 SER A N 1
ATOM 711 C CA . SER A 1 93 ?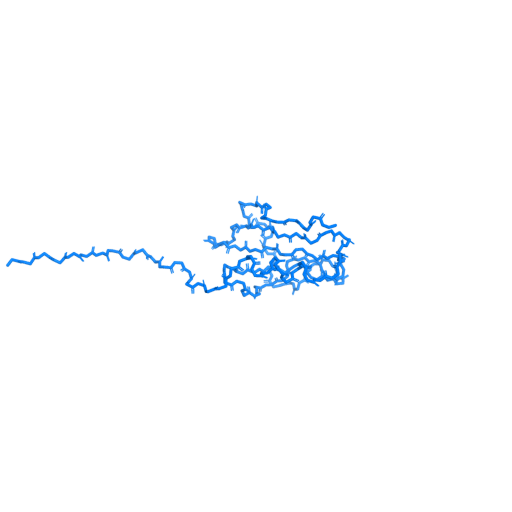 -8.606 -6.680 6.521 1.00 95.88 93 SER A CA 1
ATOM 712 C C . SER A 1 93 ? -9.788 -7.119 5.655 1.00 95.88 93 SER A C 1
ATOM 714 O O . SER A 1 93 ? -9.990 -8.303 5.386 1.00 95.88 93 SER A O 1
ATOM 716 N N . THR A 1 94 ? -10.567 -6.144 5.200 1.00 96.69 94 THR A N 1
ATOM 717 C CA . THR A 1 94 ? -11.736 -6.316 4.330 1.00 96.69 94 THR A CA 1
ATOM 718 C C . THR A 1 94 ? -11.648 -5.374 3.131 1.00 96.69 94 THR A C 1
ATOM 720 O O . THR A 1 94 ? -10.663 -4.652 2.967 1.00 96.69 94 THR A O 1
ATOM 723 N N . ASP A 1 95 ? -12.659 -5.409 2.256 1.00 95.38 95 ASP A N 1
ATOM 724 C CA . ASP A 1 95 ? -12.817 -4.471 1.133 1.00 95.38 95 ASP A CA 1
ATOM 725 C C . ASP A 1 95 ? -11.585 -4.370 0.225 1.00 95.38 95 ASP A C 1
ATOM 727 O O . ASP A 1 95 ? -11.208 -3.294 -0.241 1.00 95.38 95 ASP A O 1
ATOM 731 N N . ARG A 1 96 ? -10.940 -5.517 -0.020 1.00 96.06 96 ARG A N 1
ATOM 732 C CA . ARG A 1 96 ? -9.763 -5.609 -0.883 1.00 96.06 96 ARG A CA 1
ATOM 733 C C . ARG A 1 96 ? -10.096 -5.121 -2.291 1.00 96.06 96 ARG A C 1
ATOM 735 O O . ARG A 1 96 ? -10.923 -5.720 -2.979 1.00 96.06 96 ARG A O 1
ATOM 742 N N . GLN A 1 97 ? -9.375 -4.109 -2.756 1.00 97.06 97 GLN A N 1
ATOM 743 C CA . GLN A 1 97 ? -9.508 -3.562 -4.105 1.00 97.06 97 GLN A CA 1
ATOM 744 C C . GLN A 1 97 ? -8.139 -3.298 -4.725 1.00 97.06 97 GLN A C 1
ATOM 746 O O . GLN A 1 97 ? -7.250 -2.753 -4.077 1.00 97.06 97 GLN A O 1
ATOM 751 N N . LEU A 1 98 ? -7.960 -3.664 -5.994 1.00 97.00 98 LEU A N 1
ATOM 752 C CA . LEU A 1 98 ? -6.770 -3.275 -6.747 1.00 97.00 98 LEU A CA 1
ATOM 753 C C . LEU A 1 98 ? -6.913 -1.806 -7.157 1.00 97.00 98 LEU A C 1
ATOM 755 O O . LEU A 1 98 ? -7.820 -1.466 -7.912 1.00 97.00 98 LEU A O 1
ATOM 759 N N . VAL A 1 99 ? -6.026 -0.946 -6.662 1.00 96.56 99 VAL A N 1
ATOM 760 C CA . VAL A 1 99 ? -5.998 0.484 -7.015 1.00 96.56 99 VAL A CA 1
ATOM 761 C C . VAL A 1 99 ? -5.162 0.695 -8.264 1.00 96.56 99 VAL A C 1
ATOM 763 O O . VAL A 1 99 ? -5.531 1.464 -9.147 1.00 96.56 99 VAL A O 1
ATOM 766 N N . TRP A 1 100 ? -4.021 0.014 -8.332 1.00 97.12 100 TRP A N 1
ATOM 767 C CA . TRP A 1 100 ? -3.082 0.156 -9.430 1.00 97.12 100 TRP A CA 1
ATOM 768 C C . TRP A 1 100 ? -2.188 -1.076 -9.547 1.00 97.12 100 TRP A C 1
ATOM 770 O O . TRP A 1 100 ? -1.824 -1.690 -8.548 1.00 97.12 100 TRP A O 1
ATOM 780 N N . ARG A 1 101 ? -1.812 -1.410 -10.778 1.00 96.25 101 ARG A N 1
ATOM 781 C CA . ARG A 1 101 ? -0.772 -2.383 -11.116 1.00 96.25 101 ARG A CA 1
ATOM 782 C C . ARG A 1 101 ? 0.128 -1.731 -12.157 1.00 96.25 101 ARG A C 1
ATOM 784 O O . ARG A 1 101 ? -0.391 -1.097 -13.078 1.00 96.25 101 ARG A O 1
ATOM 791 N N . ASP A 1 102 ? 1.439 -1.889 -12.019 1.00 94.50 102 ASP A N 1
ATOM 792 C CA . ASP A 1 102 ? 2.406 -1.378 -12.989 1.00 94.50 102 ASP A CA 1
ATOM 793 C C . ASP A 1 102 ? 2.120 -1.965 -14.383 1.00 94.50 102 ASP A C 1
ATOM 795 O O . ASP A 1 102 ? 2.125 -3.190 -14.533 1.00 94.50 102 ASP A O 1
ATOM 799 N N . PRO A 1 103 ? 1.821 -1.130 -15.396 1.00 92.81 103 PRO A N 1
ATOM 800 C CA . PRO A 1 103 ? 1.486 -1.611 -16.733 1.00 92.81 103 PRO A CA 1
ATOM 801 C C . PRO A 1 103 ? 2.713 -1.981 -17.586 1.00 92.81 103 PRO A C 1
ATOM 803 O O . PRO A 1 103 ? 2.527 -2.426 -18.718 1.00 92.81 103 PRO A O 1
ATOM 806 N N . ARG A 1 104 ? 3.940 -1.728 -17.107 1.00 92.19 104 ARG A N 1
ATOM 807 C CA . ARG A 1 104 ? 5.179 -1.861 -17.892 1.00 92.19 104 ARG A CA 1
ATOM 808 C C . ARG A 1 104 ? 5.654 -3.295 -18.074 1.00 92.19 104 ARG A C 1
ATOM 810 O O . ARG A 1 104 ? 5.530 -4.144 -17.169 1.00 92.19 104 ARG A O 1
#

pLDDT: mean 86.5, std 14.68, range [46.94, 97.5]

Sequence (104 aa):
MAFQCSHAASEPGPQCRANIQTKIAELQALPKGNPAYEVWQYTFRDQKVYLVTASCCDQYETLYDACLNVLCAPSGGLSGQGDGRCPEFYRLSTDRQLVWRDPR

Solvent-accessible surface area (backbone atoms only — not comparable to full-atom values): 6106 Å² total; per-residue (Å²): 137,89,82,83,82,77,78,74,84,73,78,78,67,84,89,47,89,48,52,72,67,58,56,51,53,54,57,67,72,43,78,87,43,72,53,56,37,34,33,31,35,29,33,44,90,93,34,59,29,35,40,35,50,44,36,46,67,60,38,54,24,39,30,20,41,68,51,68,45,81,72,36,18,61,26,19,22,89,83,46,56,29,71,67,74,36,82,58,44,85,79,62,45,41,77,75,40,82,75,46,63,58,88,120

Mean predicted aligned error: 7.82 Å

Foldseek 3Di:
DDDDPPPDDPDPDPPAPDDVVVVVVVLVPDDAAQVWWWWKWWQAPNFIKIWIDHSDQQDFGFIAGRNRDTQFGCAGHPVRRGPPRCVCPVVRIHPIDTPDTDPD

Secondary structure (DSSP, 8-s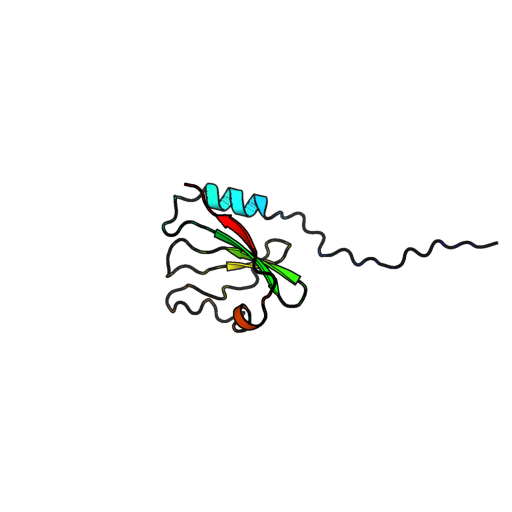tate):
-------------------HHHHHHHHHHSPPPSSPPEEEEEEETTEEEEEEPPSSTTSEEEEEETT--EEEEEEESTTSBTTSS-TTHHHH-EEEEEEEE---

Nearest PDB structures (foldseek):
  3g9u-assembly1_A  TM=4.097E-01  e=1.023E+00  uncultured bacterium
  4f8c-assembly2_C  TM=4.858E-01  e=4.308E+00  Yersinia pseudotuberculosis YPIII
  2h6j-assembly1_A  TM=4.056E-01  e=2.568E+00  Rhodococcus erythropolis

Radius of gyration: 17.34 Å; Cα contacts (8 Å, |Δi|>4): 192; chains: 1; bounding box: 47×50×38 Å